Protein AF-A0A9D8TFT0-F1 (afdb_monomer_lite)

Radius of gyration: 33.14 Å; chains: 1; bounding box: 54×46×98 Å

pLDDT: mean 72.51, std 19.88, range [39.28, 96.62]

Foldseek 3Di:
DPVVVVVVVVVVVVVVVVVVVVVVVVVVVVVVVVVVVVVVVVVVVVVVVVVV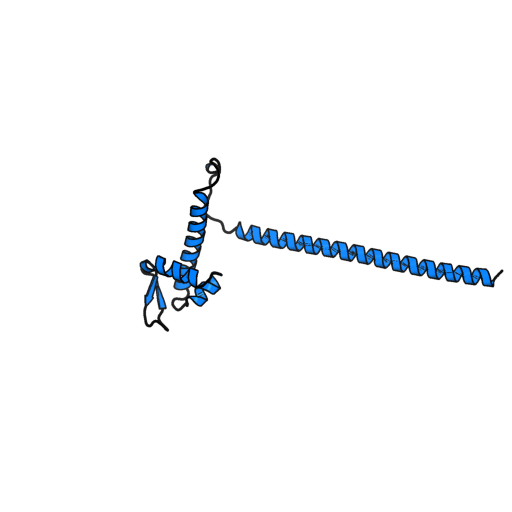VVVPPDDDDDDPVPPDDDDDDCVVVVVVVVVLVVLLVLVVVVCVVPFADDLVNSCVVSVHDSVSSVVSVVVCCVQWDWDDDPPDTTIDGDD

Structure (mmCIF, N/CA/C/O backbone):
data_AF-A0A9D8TFT0-F1
#
_entry.id   AF-A0A9D8TFT0-F1
#
loop_
_atom_site.group_PDB
_atom_site.id
_atom_site.type_symbol
_atom_site.label_atom_id
_atom_site.label_alt_id
_atom_site.label_comp_id
_atom_site.label_asym_id
_atom_site.label_entity_id
_atom_site.label_seq_id
_atom_site.pdbx_PDB_ins_code
_atom_site.Cartn_x
_atom_site.Cartn_y
_atom_site.Cartn_z
_atom_site.occupancy
_atom_site.B_iso_or_equiv
_atom_site.auth_seq_id
_atom_site.auth_comp_id
_atom_site.auth_asym_id
_atom_site.auth_atom_id
_atom_site.pdbx_PDB_model_num
ATOM 1 N N . GLU A 1 1 ? 40.470 -12.685 -85.219 1.00 59.19 1 GLU A N 1
ATOM 2 C CA . GLU A 1 1 ? 40.217 -11.946 -83.956 1.00 59.19 1 GLU A CA 1
ATOM 3 C C . GLU A 1 1 ? 38.874 -12.232 -83.263 1.00 59.19 1 GLU A C 1
ATOM 5 O O . GLU A 1 1 ? 38.776 -11.974 -82.068 1.00 59.19 1 GLU A O 1
ATOM 10 N N . THR A 1 2 ? 37.845 -12.749 -83.944 1.00 58.25 2 THR A N 1
ATOM 11 C CA . THR A 1 2 ? 36.441 -12.717 -83.475 1.00 58.25 2 THR A CA 1
ATOM 12 C C . THR A 1 2 ? 36.163 -13.443 -82.150 1.00 58.25 2 THR A C 1
ATOM 14 O O . THR A 1 2 ? 35.513 -12.871 -81.281 1.00 58.25 2 THR A O 1
ATOM 17 N N . SER A 1 3 ? 36.697 -14.650 -81.928 1.00 57.16 3 SER A N 1
ATOM 18 C CA . SER A 1 3 ? 36.412 -15.425 -80.703 1.00 57.16 3 SER A CA 1
ATOM 19 C C . SER A 1 3 ? 36.971 -14.790 -79.426 1.00 57.16 3 SER A C 1
ATOM 21 O O . SER A 1 3 ? 36.320 -14.844 -78.392 1.00 57.16 3 SER A O 1
ATOM 23 N N . LYS A 1 4 ? 38.133 -14.124 -79.496 1.00 62.25 4 LYS A N 1
ATOM 24 C CA . LYS A 1 4 ? 38.729 -13.431 -78.337 1.00 62.25 4 LYS A CA 1
ATOM 25 C C . LYS A 1 4 ? 37.905 -12.210 -77.917 1.00 62.25 4 LYS A C 1
ATOM 27 O O . LYS A 1 4 ? 37.848 -11.884 -76.738 1.00 62.25 4 LYS A O 1
ATOM 32 N N . ASN A 1 5 ? 37.269 -11.546 -78.884 1.00 63.59 5 ASN A N 1
ATOM 33 C CA . ASN A 1 5 ? 36.414 -10.387 -78.634 1.00 63.59 5 ASN A CA 1
ATOM 34 C C . ASN A 1 5 ? 35.085 -10.817 -77.984 1.00 63.59 5 ASN A C 1
ATOM 36 O O . ASN A 1 5 ? 34.663 -10.220 -77.002 1.00 63.59 5 ASN A O 1
ATOM 40 N N . VAL A 1 6 ? 34.491 -11.927 -78.442 1.00 68.50 6 VAL A N 1
ATOM 41 C CA . VAL A 1 6 ? 33.281 -12.508 -77.829 1.00 68.50 6 VAL A CA 1
ATOM 42 C C . VAL A 1 6 ? 33.527 -12.929 -76.375 1.00 68.50 6 VAL A C 1
ATOM 44 O O . VAL A 1 6 ? 32.724 -12.589 -75.511 1.00 68.50 6 VAL A O 1
ATOM 47 N N . THR A 1 7 ? 34.651 -13.594 -76.079 1.00 67.38 7 THR A N 1
ATOM 48 C CA . THR A 1 7 ? 35.006 -13.980 -74.701 1.00 67.38 7 THR A CA 1
ATOM 49 C C . THR A 1 7 ? 35.210 -12.763 -73.800 1.00 67.38 7 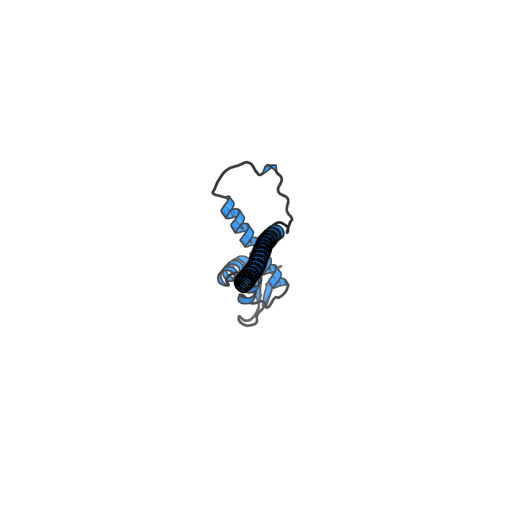THR A C 1
ATOM 51 O O . THR A 1 7 ? 34.651 -12.716 -72.710 1.00 67.38 7 THR A O 1
ATOM 54 N N . LYS A 1 8 ? 35.924 -11.736 -74.280 1.00 66.31 8 LYS A N 1
ATOM 55 C CA . LYS A 1 8 ? 36.155 -10.504 -73.515 1.00 66.31 8 LYS A CA 1
ATOM 56 C C . LYS A 1 8 ? 34.862 -9.725 -73.241 1.00 66.31 8 LYS A C 1
ATOM 58 O O . LYS A 1 8 ? 34.710 -9.158 -72.165 1.00 66.31 8 LYS A O 1
ATOM 63 N N . ASN A 1 9 ? 33.923 -9.715 -74.189 1.00 65.12 9 ASN A N 1
ATOM 64 C CA . ASN A 1 9 ? 32.612 -9.088 -73.997 1.00 65.12 9 ASN A CA 1
ATOM 65 C C . ASN A 1 9 ? 31.750 -9.866 -72.997 1.00 65.12 9 ASN A C 1
ATOM 67 O O . ASN A 1 9 ? 31.046 -9.250 -72.204 1.00 65.12 9 ASN A O 1
ATOM 71 N N . TYR A 1 10 ? 31.830 -11.199 -72.999 1.00 69.31 10 TYR A N 1
ATOM 72 C CA . TYR A 1 10 ? 31.143 -12.025 -72.008 1.00 69.31 10 TYR A CA 1
ATOM 73 C C . TYR A 1 10 ? 31.704 -11.792 -70.599 1.00 69.31 10 TYR A C 1
ATOM 75 O O . TYR A 1 10 ? 30.940 -11.528 -69.682 1.00 69.31 10 TYR A O 1
ATOM 83 N N . GLU A 1 11 ? 33.029 -11.793 -70.431 1.00 70.81 11 GLU A N 1
ATOM 84 C CA . GLU A 1 11 ? 33.682 -11.499 -69.145 1.00 70.81 11 GLU A CA 1
ATOM 85 C C . GLU A 1 11 ? 33.321 -10.103 -68.620 1.00 70.81 11 GLU A C 1
ATOM 87 O O . GLU A 1 11 ? 32.969 -9.960 -67.451 1.00 70.81 11 GLU A O 1
ATOM 92 N N . MET A 1 12 ? 33.314 -9.094 -69.497 1.00 66.31 12 MET A N 1
ATOM 93 C CA . MET A 1 12 ? 32.900 -7.732 -69.148 1.00 66.31 12 MET A CA 1
ATOM 94 C C . MET A 1 12 ? 31.417 -7.663 -68.751 1.00 66.31 12 MET A C 1
ATOM 96 O O . MET A 1 12 ? 31.080 -6.959 -67.805 1.00 66.31 12 MET A O 1
ATOM 100 N N . SER A 1 13 ? 30.540 -8.424 -69.417 1.00 67.19 13 SER A N 1
ATOM 101 C CA . SER A 1 13 ? 29.121 -8.541 -69.046 1.00 67.19 13 SER A CA 1
ATOM 102 C C . SER A 1 13 ? 28.959 -9.147 -67.649 1.00 67.19 13 SER A C 1
ATOM 104 O O . SER A 1 13 ? 28.291 -8.556 -66.800 1.00 67.19 13 SER A O 1
ATOM 106 N N . GLN A 1 14 ? 29.646 -10.259 -67.365 1.00 66.38 14 GLN A N 1
ATOM 107 C CA . GLN A 1 14 ? 29.615 -10.891 -66.042 1.00 66.38 14 GLN A CA 1
ATOM 108 C C . GLN A 1 14 ? 30.145 -9.945 -64.952 1.00 66.38 14 GLN A C 1
ATOM 110 O O . GLN A 1 14 ? 29.563 -9.841 -63.874 1.00 66.38 14 GLN A O 1
ATOM 115 N N . GLU A 1 15 ? 31.219 -9.203 -65.229 1.00 68.38 15 GLU A N 1
ATOM 116 C CA . GLU A 1 15 ? 31.775 -8.229 -64.288 1.00 68.38 15 GLU A CA 1
ATOM 117 C C . GLU A 1 15 ? 30.795 -7.072 -64.023 1.00 68.38 15 GLU A C 1
ATOM 119 O O . GLU A 1 15 ? 30.597 -6.676 -62.874 1.00 68.38 15 GLU A O 1
ATOM 124 N N . THR A 1 16 ? 30.094 -6.580 -65.049 1.00 65.88 16 THR A N 1
ATOM 125 C CA . THR A 1 16 ? 29.056 -5.555 -64.855 1.00 65.88 16 THR A CA 1
ATOM 126 C C . THR A 1 16 ? 27.887 -6.057 -64.008 1.00 65.88 16 THR A C 1
ATOM 128 O O . THR A 1 16 ? 27.457 -5.347 -63.101 1.00 65.88 16 THR A O 1
ATOM 131 N N . GLU A 1 17 ? 27.422 -7.291 -64.218 1.00 69.75 17 GLU A N 1
ATOM 132 C CA . GLU A 1 17 ? 26.341 -7.888 -63.424 1.00 69.75 17 GLU A CA 1
ATOM 133 C C . GLU A 1 17 ? 26.746 -8.078 -61.956 1.00 69.75 17 GLU A C 1
ATOM 135 O O . GLU A 1 17 ? 25.991 -7.719 -61.049 1.00 69.75 17 GLU A O 1
ATOM 140 N N . THR A 1 18 ? 27.967 -8.560 -61.702 1.00 63.31 18 THR A N 1
ATOM 141 C CA . THR A 1 18 ? 28.485 -8.724 -60.330 1.00 63.31 18 THR A CA 1
ATOM 142 C C . THR A 1 18 ? 28.646 -7.392 -59.598 1.00 63.31 18 THR A C 1
ATOM 144 O O . THR A 1 18 ? 28.325 -7.299 -58.412 1.00 63.31 18 THR A O 1
ATOM 147 N N . ASN A 1 19 ? 29.070 -6.337 -60.297 1.00 66.44 19 ASN A N 1
ATOM 148 C CA . ASN A 1 19 ? 29.185 -5.000 -59.720 1.00 66.44 19 ASN A CA 1
ATOM 149 C C . ASN A 1 19 ? 27.810 -4.387 -59.406 1.00 66.44 19 ASN A C 1
ATOM 151 O O . ASN A 1 19 ? 27.646 -3.757 -58.361 1.00 66.44 19 ASN A O 1
ATOM 155 N N . VAL A 1 20 ? 26.801 -4.607 -60.256 1.00 69.62 20 VAL A N 1
ATOM 156 C CA . VAL A 1 20 ? 25.420 -4.158 -60.001 1.00 69.62 20 VAL A CA 1
ATOM 157 C C . VAL A 1 20 ? 24.817 -4.873 -58.787 1.00 69.62 20 VAL A C 1
ATOM 159 O O . VAL A 1 20 ? 24.197 -4.220 -57.947 1.00 69.62 20 VAL A O 1
ATOM 162 N N . LEU A 1 21 ? 25.032 -6.187 -58.653 1.00 65.75 21 LEU A N 1
ATOM 163 C CA . LEU A 1 21 ? 24.573 -6.964 -57.496 1.00 65.75 21 LEU A CA 1
ATOM 164 C C . LEU A 1 21 ? 25.232 -6.494 -56.194 1.00 65.75 21 LEU A C 1
ATOM 166 O O . LEU A 1 21 ? 24.523 -6.208 -55.233 1.00 65.75 21 LEU A O 1
ATOM 170 N N . ARG A 1 22 ? 26.558 -6.305 -56.191 1.00 64.19 22 ARG A N 1
ATOM 171 C CA . ARG A 1 22 ? 27.298 -5.785 -55.029 1.00 64.19 22 ARG A CA 1
ATOM 172 C C . ARG A 1 22 ? 26.815 -4.395 -54.610 1.00 64.19 22 ARG A C 1
ATOM 174 O O . ARG A 1 22 ? 26.677 -4.125 -53.422 1.00 64.19 22 ARG A O 1
ATOM 181 N N . ASN A 1 23 ? 26.537 -3.515 -55.571 1.00 62.41 23 ASN A N 1
ATOM 182 C CA . ASN A 1 23 ? 26.007 -2.181 -55.279 1.00 62.41 23 ASN A CA 1
ATOM 183 C C . ASN A 1 23 ? 24.588 -2.246 -54.691 1.00 62.41 23 ASN A C 1
ATOM 185 O O . ASN A 1 23 ? 24.248 -1.448 -53.819 1.00 62.41 23 ASN A O 1
ATOM 189 N N . LYS A 1 24 ? 23.770 -3.211 -55.127 1.00 67.69 24 LYS A N 1
ATOM 190 C CA . LYS A 1 24 ? 22.436 -3.452 -54.565 1.00 67.69 24 LYS A CA 1
ATOM 191 C C . LYS A 1 24 ? 22.506 -4.004 -53.138 1.00 67.69 24 LYS A C 1
ATOM 193 O O . LYS A 1 24 ? 21.753 -3.538 -52.292 1.00 67.69 24 LYS A O 1
ATOM 198 N N . GLU A 1 25 ? 23.418 -4.933 -52.860 1.00 61.28 25 GLU A N 1
ATOM 199 C CA . GLU A 1 25 ? 23.664 -5.458 -51.507 1.00 61.28 25 GLU A CA 1
ATOM 200 C C . GLU A 1 25 ? 24.166 -4.361 -50.562 1.00 61.28 25 GLU A C 1
ATOM 202 O O . GLU A 1 25 ? 23.624 -4.200 -49.473 1.00 61.28 25 GLU A O 1
ATOM 207 N N . MET A 1 26 ? 25.118 -3.535 -51.011 1.00 55.81 26 MET A N 1
ATOM 208 C CA . MET A 1 26 ? 25.615 -2.396 -50.234 1.00 55.81 26 MET A CA 1
ATOM 209 C C . MET A 1 26 ? 24.499 -1.383 -49.932 1.00 55.81 26 MET A C 1
ATOM 211 O O . MET A 1 26 ? 24.430 -0.866 -48.821 1.00 55.81 26 MET A O 1
ATOM 215 N N . SER A 1 27 ? 23.586 -1.146 -50.884 1.00 60.41 27 SER A N 1
ATOM 216 C CA . SER A 1 27 ? 22.400 -0.301 -50.678 1.00 60.41 27 SER A CA 1
ATOM 217 C C . SER A 1 27 ? 21.428 -0.898 -49.654 1.00 60.41 27 SER A C 1
ATOM 219 O O . SER A 1 27 ? 20.891 -0.169 -48.823 1.00 60.41 27 SER A O 1
ATOM 221 N N . GLN A 1 28 ? 21.210 -2.215 -49.683 1.00 55.31 28 GLN A N 1
ATOM 222 C CA . GLN A 1 28 ? 20.349 -2.899 -48.712 1.00 55.31 28 GLN A CA 1
ATOM 223 C C . GLN A 1 28 ? 20.963 -2.886 -47.308 1.00 55.31 28 GLN A C 1
ATOM 225 O O . GLN A 1 28 ? 20.259 -2.649 -46.331 1.00 55.31 28 GLN A O 1
ATOM 230 N N . GLU A 1 29 ? 22.277 -3.074 -47.195 1.00 58.19 29 GLU A N 1
ATOM 231 C CA . GLU A 1 29 ? 22.991 -3.020 -45.919 1.00 58.19 29 GLU A CA 1
ATOM 232 C C . GLU A 1 29 ? 22.962 -1.610 -45.310 1.00 58.19 29 GLU A C 1
ATOM 234 O O . GLU A 1 29 ? 22.773 -1.461 -44.102 1.00 58.19 29 GLU A O 1
ATOM 239 N N . THR A 1 30 ? 23.051 -0.557 -46.134 1.00 58.88 30 THR A N 1
ATOM 240 C CA . THR A 1 30 ? 22.840 0.818 -45.654 1.00 58.88 30 THR A CA 1
ATOM 241 C C . THR A 1 30 ? 21.418 1.047 -45.148 1.00 58.88 30 THR A C 1
ATOM 243 O O . THR A 1 30 ? 21.247 1.687 -44.116 1.00 58.88 30 THR A O 1
ATOM 246 N N . GLU A 1 31 ? 20.408 0.485 -45.812 1.00 57.53 31 GLU A N 1
ATOM 247 C CA . GLU A 1 31 ? 18.998 0.632 -45.431 1.00 57.53 31 GLU A CA 1
ATOM 248 C C . GLU A 1 31 ? 18.694 -0.106 -44.114 1.00 57.53 31 GLU A C 1
ATOM 250 O O . GLU A 1 31 ? 18.088 0.459 -43.206 1.00 57.53 31 GLU A O 1
ATOM 255 N N . ILE A 1 32 ? 19.221 -1.325 -43.947 1.00 55.28 32 ILE A N 1
ATOM 256 C CA . ILE A 1 32 ? 19.115 -2.111 -42.706 1.00 55.28 32 ILE A CA 1
ATOM 257 C C . ILE A 1 32 ? 19.799 -1.394 -41.532 1.00 55.28 32 ILE A C 1
ATOM 259 O O . ILE A 1 32 ? 19.267 -1.371 -40.421 1.00 55.28 32 ILE A O 1
ATOM 263 N N . ASN A 1 33 ? 20.964 -0.783 -41.763 1.00 54.59 33 ASN A N 1
ATOM 264 C CA . ASN A 1 33 ? 21.682 -0.046 -40.723 1.00 54.59 33 ASN A CA 1
ATOM 265 C C . ASN A 1 33 ? 20.966 1.255 -40.321 1.00 54.59 33 ASN A C 1
ATOM 267 O O . ASN A 1 33 ? 21.003 1.625 -39.148 1.00 54.59 33 ASN A O 1
ATOM 271 N N . VAL A 1 34 ? 20.291 1.929 -41.260 1.00 57.16 34 VAL A N 1
ATOM 272 C CA . VAL A 1 34 ? 19.446 3.102 -40.970 1.00 57.16 34 VAL A CA 1
ATOM 273 C C . VAL A 1 34 ? 18.228 2.695 -40.137 1.00 57.16 34 VAL A C 1
ATOM 275 O O . VAL A 1 34 ? 18.010 3.284 -39.083 1.00 57.16 34 VAL A O 1
ATOM 278 N N . LEU A 1 35 ? 17.515 1.631 -40.522 1.00 53.91 35 LEU A N 1
ATOM 279 C CA . LEU A 1 35 ? 16.350 1.125 -39.781 1.00 53.91 35 LEU A CA 1
ATOM 280 C C . LEU A 1 35 ? 16.706 0.683 -38.353 1.00 53.91 35 LEU A C 1
ATOM 282 O O . LEU A 1 35 ? 16.001 1.013 -37.406 1.00 53.91 35 LEU A O 1
ATOM 286 N N . ARG A 1 36 ? 17.839 -0.008 -38.169 1.00 50.19 36 ARG A N 1
ATOM 287 C CA . ARG A 1 36 ? 18.319 -0.421 -36.839 1.00 50.19 36 ARG A CA 1
ATOM 288 C C . ARG A 1 36 ? 18.674 0.773 -35.945 1.00 50.19 36 ARG A C 1
ATOM 290 O O . ARG A 1 36 ? 18.492 0.710 -34.730 1.00 50.19 36 ARG A O 1
ATOM 297 N N . ASN A 1 37 ? 19.192 1.849 -36.534 1.00 53.72 37 ASN A N 1
ATOM 298 C CA . ASN A 1 37 ? 19.458 3.088 -35.809 1.00 53.72 37 ASN A CA 1
ATOM 299 C C . ASN A 1 37 ? 18.156 3.830 -35.464 1.00 53.72 37 ASN A C 1
ATOM 301 O O . ASN A 1 37 ? 18.062 4.390 -34.376 1.00 53.72 37 ASN A O 1
ATOM 305 N N . GLU A 1 38 ? 17.145 3.784 -36.333 1.00 56.25 38 GLU A N 1
ATOM 306 C CA . GLU A 1 38 ? 15.807 4.318 -36.050 1.00 56.25 38 GLU A CA 1
ATOM 307 C C . GLU A 1 38 ? 15.093 3.534 -34.939 1.00 56.25 38 GLU A C 1
ATOM 309 O O . GLU A 1 38 ? 14.515 4.155 -34.051 1.00 56.25 38 GLU A O 1
ATOM 314 N N . GLU A 1 39 ? 15.184 2.199 -34.909 1.00 54.66 39 GLU A N 1
ATOM 315 C CA . GLU A 1 39 ? 14.646 1.375 -33.812 1.00 54.66 39 GLU A CA 1
ATOM 316 C C . GLU A 1 39 ? 15.320 1.700 -32.469 1.00 54.66 39 GLU A C 1
ATOM 318 O O . GLU A 1 39 ? 14.643 1.843 -31.452 1.00 54.66 39 GLU A O 1
ATOM 323 N N . MET A 1 40 ? 16.643 1.906 -32.464 1.00 51.09 40 MET A N 1
ATOM 324 C CA . MET A 1 40 ? 17.371 2.339 -31.265 1.00 51.09 40 MET A CA 1
ATOM 325 C C . MET A 1 40 ? 16.953 3.750 -30.816 1.00 51.09 40 MET A C 1
ATOM 327 O O . MET A 1 40 ? 16.861 4.012 -29.617 1.00 51.09 40 MET A O 1
ATOM 331 N N . SER A 1 41 ? 16.658 4.655 -31.756 1.00 53.03 41 SER A N 1
ATOM 332 C CA . SER A 1 41 ? 16.094 5.977 -31.455 1.00 53.03 41 SER A CA 1
ATOM 333 C C . SER A 1 41 ? 14.672 5.897 -30.894 1.00 53.03 41 SER A C 1
ATOM 335 O O . SER A 1 41 ? 14.374 6.605 -29.935 1.00 53.03 41 SER A O 1
ATOM 337 N N . GLN A 1 42 ? 13.827 5.005 -31.416 1.00 52.91 42 GLN A N 1
ATOM 338 C CA . GLN A 1 42 ? 12.476 4.772 -30.894 1.00 52.91 42 GLN A CA 1
ATOM 339 C C . GLN A 1 42 ? 12.510 4.173 -29.481 1.00 52.91 42 GLN A C 1
ATOM 341 O O . GLN A 1 42 ? 11.724 4.564 -28.624 1.00 52.91 42 GLN A O 1
ATOM 346 N N . GLU A 1 43 ? 13.447 3.269 -29.191 1.00 52.94 43 GLU A N 1
ATOM 347 C CA . GLU A 1 43 ? 13.603 2.679 -27.856 1.00 52.94 43 GLU A CA 1
ATOM 348 C C . GLU A 1 43 ? 14.111 3.703 -26.823 1.00 52.94 43 GLU A C 1
ATOM 350 O O . GLU A 1 43 ? 13.688 3.692 -25.664 1.00 52.94 43 GLU A O 1
ATOM 355 N N . ILE A 1 44 ? 14.966 4.645 -27.239 1.00 52.88 44 ILE A N 1
ATOM 356 C CA . ILE A 1 44 ? 15.365 5.795 -26.413 1.00 52.88 44 ILE A CA 1
ATOM 357 C C . ILE A 1 44 ? 14.164 6.712 -26.157 1.00 52.88 44 ILE A C 1
ATOM 359 O O . ILE A 1 44 ? 13.954 7.111 -25.016 1.00 52.88 44 ILE A O 1
ATOM 363 N N . GLU A 1 45 ? 13.348 7.001 -27.170 1.00 49.97 45 GLU A N 1
ATOM 364 C CA . GLU A 1 45 ? 12.158 7.851 -27.045 1.00 49.97 45 GLU A CA 1
ATOM 365 C C . GLU A 1 45 ? 11.085 7.218 -26.143 1.00 49.97 45 GLU A C 1
ATOM 367 O O . GLU A 1 45 ? 10.566 7.881 -25.250 1.00 49.97 45 GLU A O 1
ATOM 372 N N . ILE A 1 46 ? 10.837 5.908 -26.260 1.00 51.19 46 ILE A N 1
ATOM 373 C CA . ILE A 1 46 ? 9.942 5.158 -25.362 1.00 51.19 46 ILE A CA 1
ATOM 374 C C . ILE A 1 46 ? 10.457 5.187 -23.914 1.00 51.19 46 ILE A C 1
ATOM 376 O O . ILE A 1 46 ? 9.675 5.358 -22.976 1.00 51.19 46 ILE A O 1
ATOM 380 N N . ASN A 1 47 ? 11.770 5.056 -23.705 1.00 52.25 47 ASN A N 1
ATOM 381 C CA . ASN A 1 47 ? 12.366 5.132 -22.370 1.00 52.25 47 ASN A CA 1
ATOM 382 C C . ASN A 1 47 ? 12.350 6.560 -21.788 1.00 52.25 47 ASN A C 1
ATOM 384 O O . ASN A 1 47 ? 12.213 6.719 -20.573 1.00 52.25 47 ASN A O 1
ATOM 388 N N . VAL A 1 48 ? 12.454 7.594 -22.630 1.00 56.22 48 VAL A N 1
ATOM 389 C CA . VAL A 1 48 ? 12.308 9.008 -22.243 1.00 56.22 48 VAL A CA 1
ATOM 390 C C . VAL A 1 48 ? 10.853 9.322 -21.882 1.00 56.22 48 VAL A C 1
ATOM 392 O O . VAL A 1 48 ? 10.620 9.856 -20.801 1.00 56.22 48 VAL A O 1
ATOM 395 N N . LEU A 1 49 ? 9.876 8.875 -22.678 1.00 48.50 49 LEU A N 1
ATOM 396 C CA . LEU A 1 49 ? 8.441 9.031 -22.397 1.00 48.50 49 LEU A CA 1
ATOM 397 C C . LEU A 1 49 ? 8.018 8.308 -21.108 1.00 48.50 49 LEU A C 1
ATOM 399 O O . LEU A 1 49 ? 7.282 8.864 -20.299 1.00 48.50 49 LEU A O 1
ATOM 403 N N . ARG A 1 50 ? 8.541 7.101 -20.851 1.00 44.47 50 ARG A N 1
ATOM 404 C CA . ARG A 1 50 ? 8.304 6.360 -19.595 1.00 44.47 50 ARG A CA 1
ATOM 405 C C . ARG A 1 50 ? 8.864 7.085 -18.362 1.00 44.47 50 ARG A C 1
ATOM 407 O O . ARG A 1 50 ? 8.312 6.971 -17.267 1.00 44.47 50 ARG A O 1
ATOM 414 N N . ASN A 1 51 ? 9.957 7.827 -18.528 1.00 49.06 51 ASN A N 1
ATOM 415 C CA . ASN A 1 51 ? 10.538 8.658 -17.473 1.00 49.06 51 ASN A CA 1
ATOM 416 C C . ASN A 1 51 ? 9.815 10.012 -17.318 1.00 49.06 51 ASN A C 1
ATOM 418 O O . ASN A 1 51 ? 9.757 10.547 -16.207 1.00 49.06 51 ASN A O 1
ATOM 422 N N . GLU A 1 52 ? 9.226 10.545 -18.390 1.00 49.94 52 GLU A N 1
ATOM 423 C CA . GLU A 1 52 ? 8.350 11.723 -18.363 1.00 49.94 52 GLU A CA 1
ATOM 424 C C . GLU A 1 52 ? 6.983 11.422 -17.734 1.00 49.94 52 GLU A C 1
ATOM 426 O O . GLU A 1 52 ? 6.488 12.241 -16.965 1.00 49.94 52 GLU A O 1
ATOM 431 N N . GLU A 1 53 ? 6.416 10.229 -17.937 1.00 46.62 53 GLU A N 1
ATOM 432 C CA . GLU A 1 53 ? 5.165 9.809 -17.287 1.00 46.62 53 GLU A CA 1
ATOM 433 C C . GLU A 1 53 ? 5.337 9.695 -15.756 1.00 46.62 53 GLU A C 1
ATOM 435 O O . GLU A 1 53 ? 4.471 10.108 -14.990 1.00 46.62 53 GLU A O 1
ATOM 440 N N . MET A 1 54 ? 6.521 9.275 -15.283 1.00 40.56 54 MET A N 1
ATOM 441 C CA . MET A 1 54 ? 6.901 9.364 -13.859 1.00 40.56 54 MET A CA 1
ATOM 442 C C . MET A 1 54 ? 7.093 10.801 -13.350 1.00 40.56 54 MET A C 1
ATOM 444 O O . MET A 1 54 ? 7.111 11.017 -12.136 1.00 40.56 54 MET A O 1
ATOM 448 N N . SER A 1 55 ? 7.262 11.766 -14.253 1.00 50.84 55 SER A N 1
ATOM 449 C CA . SER A 1 55 ? 7.464 13.183 -13.941 1.00 50.84 55 SER A CA 1
ATOM 450 C C . SER A 1 55 ? 6.187 14.020 -14.102 1.00 50.84 55 SER A C 1
ATOM 452 O O . SER A 1 55 ? 6.209 15.207 -13.784 1.00 50.84 55 SER A O 1
ATOM 454 N N . GLN A 1 56 ? 5.074 13.431 -14.559 1.00 44.88 56 GLN A N 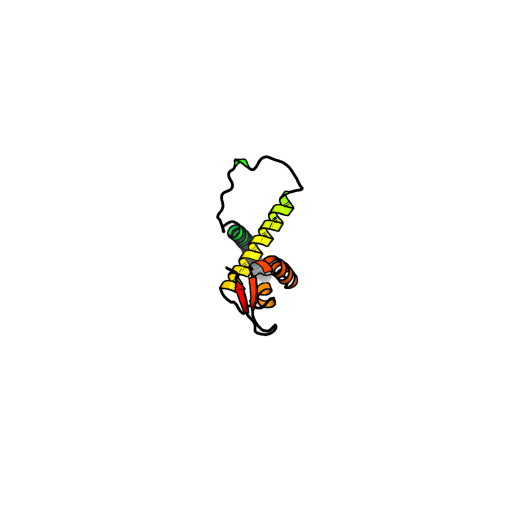1
ATOM 455 C CA . GLN A 1 56 ? 3.816 14.143 -14.831 1.00 44.88 56 GLN A CA 1
ATOM 456 C C . GLN A 1 56 ? 2.587 13.615 -14.066 1.00 44.88 56 GLN A C 1
ATOM 458 O O . GLN A 1 56 ? 1.458 13.927 -14.429 1.00 44.88 56 GLN A O 1
ATOM 463 N N . GLU A 1 57 ? 2.781 12.939 -12.930 1.00 41.47 57 GLU A N 1
ATOM 464 C CA . GLU A 1 57 ? 1.808 12.987 -11.824 1.00 41.47 57 GLU A CA 1
ATOM 465 C C . GLU A 1 57 ? 2.218 14.103 -10.839 1.00 41.47 57 GLU A C 1
ATOM 467 O O . GLU A 1 57 ? 2.756 13.842 -9.761 1.00 41.47 57 GLU A O 1
ATOM 472 N N . ASN A 1 58 ? 2.002 15.366 -11.225 1.00 48.12 58 ASN A N 1
ATOM 473 C CA . ASN A 1 58 ? 1.882 16.473 -10.261 1.00 48.12 58 ASN A CA 1
ATOM 474 C C . ASN A 1 58 ? 0.607 16.224 -9.405 1.00 48.12 58 ASN A C 1
ATOM 476 O O . ASN A 1 58 ? -0.279 15.494 -9.840 1.00 48.12 58 ASN A O 1
ATOM 480 N N . ASP A 1 59 ? 0.463 16.669 -8.147 1.00 42.31 59 ASP A N 1
ATOM 481 C CA . ASP A 1 59 ? 0.724 18.027 -7.658 1.00 42.31 59 ASP A CA 1
ATOM 482 C C . ASP A 1 59 ? 1.140 18.067 -6.167 1.00 42.31 59 ASP A C 1
ATOM 484 O O . ASP A 1 59 ? 0.397 17.613 -5.294 1.00 42.31 59 ASP A O 1
ATOM 488 N N . MET A 1 60 ? 2.285 18.695 -5.857 1.00 43.66 60 MET A N 1
ATOM 489 C CA . MET A 1 60 ? 2.386 19.719 -4.796 1.00 43.66 60 MET A CA 1
ATOM 490 C C . MET A 1 60 ? 3.684 20.537 -4.979 1.00 43.66 60 MET A C 1
ATOM 492 O O . MET A 1 60 ? 4.776 19.973 -4.956 1.00 43.66 60 MET A O 1
ATOM 496 N N . GLU A 1 61 ? 3.532 21.850 -5.200 1.00 48.25 61 GLU A N 1
ATOM 497 C CA . GLU A 1 61 ? 4.554 22.858 -5.550 1.00 48.25 61 GLU A CA 1
ATOM 498 C C . GLU A 1 61 ? 5.826 22.837 -4.686 1.00 48.25 61 GLU A C 1
ATOM 500 O O . GLU A 1 61 ? 5.765 22.836 -3.457 1.00 48.25 61 GLU A O 1
ATOM 505 N N . PHE A 1 62 ? 6.985 22.930 -5.342 1.00 42.34 62 PHE A N 1
ATOM 506 C CA . PHE A 1 62 ? 8.274 23.209 -4.711 1.00 42.34 62 PHE A CA 1
ATOM 507 C C . PHE A 1 62 ? 8.728 24.601 -5.179 1.00 42.34 62 PHE A C 1
ATOM 509 O O . PHE A 1 62 ? 8.983 24.788 -6.367 1.00 42.34 62 PHE A O 1
ATOM 516 N N . SER A 1 63 ? 8.764 25.591 -4.282 1.00 39.28 63 SER A N 1
ATOM 517 C CA . SER A 1 63 ? 9.282 26.934 -4.585 1.00 39.28 63 SER A CA 1
ATOM 518 C C . SER A 1 63 ? 10.798 26.886 -4.786 1.00 39.28 63 SER A C 1
ATOM 520 O O . SER A 1 63 ? 11.499 26.174 -4.064 1.00 39.28 63 SER A O 1
ATOM 522 N N . GLU A 1 64 ? 11.307 27.644 -5.761 1.00 46.62 64 GLU A N 1
ATOM 523 C CA . GLU A 1 64 ? 12.714 27.630 -6.198 1.00 46.62 64 GLU A CA 1
ATOM 524 C C . GLU A 1 64 ? 13.723 27.989 -5.083 1.00 46.62 64 GLU A C 1
ATOM 526 O O . GLU A 1 64 ? 14.912 27.687 -5.201 1.00 46.62 64 GLU A O 1
ATOM 531 N N . GLU A 1 65 ? 13.265 28.551 -3.961 1.00 45.00 65 GLU A N 1
ATOM 532 C CA . GLU A 1 65 ? 14.082 28.894 -2.792 1.00 45.00 65 GLU A CA 1
ATOM 533 C C . GLU A 1 65 ? 14.695 27.700 -2.020 1.00 45.00 65 GLU A C 1
ATOM 535 O O . GLU A 1 65 ? 15.644 27.904 -1.261 1.00 45.00 65 GLU A O 1
ATOM 540 N N . ASP A 1 66 ? 14.234 26.459 -2.214 1.00 49.66 66 ASP A N 1
ATOM 541 C CA . ASP A 1 66 ? 14.695 25.292 -1.430 1.00 49.66 66 ASP A CA 1
ATOM 542 C C . ASP A 1 66 ? 15.978 24.616 -1.976 1.00 49.66 66 ASP A C 1
ATOM 544 O O . ASP A 1 66 ? 16.480 23.645 -1.401 1.00 49.66 66 ASP A O 1
ATOM 548 N N . LEU A 1 67 ? 16.548 25.109 -3.083 1.00 41.84 67 LEU A N 1
ATOM 549 C CA . LEU A 1 67 ? 17.699 24.480 -3.755 1.00 41.84 67 LEU A CA 1
ATOM 550 C C . LEU A 1 67 ? 19.082 24.881 -3.210 1.00 41.84 67 LEU A C 1
ATOM 552 O O . LEU A 1 67 ? 20.109 24.473 -3.760 1.00 41.84 67 LEU A O 1
ATOM 556 N N . GLN A 1 68 ? 19.154 25.610 -2.097 1.00 49.41 68 GLN A N 1
ATOM 557 C CA . GLN A 1 68 ? 20.424 25.917 -1.440 1.00 49.41 68 GLN A CA 1
ATOM 558 C C . GLN A 1 68 ? 20.508 25.213 -0.075 1.00 49.41 68 GLN A C 1
ATOM 560 O O . GLN A 1 68 ? 19.926 25.723 0.872 1.00 49.41 68 GLN A O 1
ATOM 565 N N . VAL A 1 69 ? 21.237 24.076 0.027 1.00 48.50 69 VAL A N 1
ATOM 566 C CA . VAL A 1 69 ? 22.077 23.609 1.181 1.00 48.50 69 VAL A CA 1
ATOM 567 C C . VAL A 1 69 ? 22.452 22.096 1.062 1.00 48.50 69 VAL A C 1
ATOM 569 O O . VAL A 1 69 ? 21.750 21.337 0.399 1.00 48.50 69 VAL A O 1
ATOM 572 N N . PRO A 1 70 ? 23.611 21.650 1.613 1.00 43.59 70 PRO A N 1
ATOM 573 C CA . PRO A 1 70 ? 24.489 20.616 1.041 1.00 43.59 70 PRO A CA 1
ATOM 574 C C . PRO A 1 70 ? 24.261 19.141 1.433 1.00 43.59 70 PRO A C 1
ATOM 576 O O . PRO A 1 70 ? 23.894 18.801 2.552 1.00 43.59 70 PRO A O 1
ATOM 579 N N . LEU A 1 71 ? 24.640 18.282 0.479 1.00 47.62 71 LEU A N 1
ATOM 580 C CA . LEU A 1 71 ? 25.321 16.980 0.570 1.00 47.62 71 LEU A CA 1
ATOM 581 C C . LEU A 1 71 ? 25.088 16.077 1.818 1.00 47.62 71 LEU A C 1
ATOM 583 O O . LEU A 1 71 ? 25.744 16.211 2.844 1.00 47.62 71 LEU A O 1
ATOM 587 N N . LEU A 1 72 ? 24.276 15.028 1.592 1.00 49.34 72 LEU A N 1
ATOM 588 C CA . LEU A 1 72 ? 24.380 13.654 2.134 1.00 49.34 72 LEU A CA 1
ATOM 589 C C . LEU A 1 72 ? 24.187 13.440 3.656 1.00 49.34 72 LEU A C 1
ATOM 591 O O . LEU A 1 72 ? 25.159 13.254 4.376 1.00 49.34 72 LEU A O 1
ATOM 595 N N . ALA A 1 73 ? 22.930 13.322 4.123 1.00 52.59 73 ALA A N 1
ATOM 596 C CA . ALA A 1 73 ? 22.526 12.394 5.211 1.00 52.59 73 ALA A CA 1
ATOM 597 C C . ALA A 1 73 ? 21.001 12.358 5.511 1.00 52.59 73 ALA A C 1
ATOM 599 O O . ALA A 1 73 ? 20.458 11.259 5.619 1.00 52.59 73 ALA A O 1
ATOM 600 N N . PRO A 1 74 ? 20.260 13.482 5.628 1.00 52.19 74 PRO A N 1
ATOM 601 C CA . PRO A 1 74 ? 18.848 13.440 6.052 1.00 52.19 74 PRO A CA 1
ATOM 602 C C . PRO A 1 74 ? 17.840 13.157 4.918 1.00 52.19 74 PRO A C 1
ATOM 604 O O . PRO A 1 74 ? 16.729 12.695 5.176 1.00 52.19 74 PRO A O 1
ATOM 607 N N . GLU A 1 75 ? 18.223 13.382 3.658 1.00 49.69 75 GLU A N 1
ATOM 608 C CA . GLU A 1 75 ? 17.332 13.278 2.488 1.00 49.69 75 GLU A CA 1
ATOM 609 C C . GLU A 1 75 ? 16.916 11.839 2.128 1.00 49.69 75 GLU A C 1
ATOM 611 O O . GLU A 1 75 ? 15.778 11.611 1.711 1.00 49.69 75 GLU A O 1
ATOM 616 N N . LEU A 1 76 ? 17.776 10.833 2.354 1.00 51.28 76 LEU A N 1
ATOM 617 C CA . LEU A 1 76 ? 17.404 9.430 2.096 1.00 51.28 76 LEU A CA 1
ATOM 618 C C . LEU A 1 76 ? 16.211 9.002 2.960 1.00 51.28 76 LEU A C 1
ATOM 620 O O . LEU A 1 76 ? 15.285 8.361 2.467 1.00 51.28 76 LEU A O 1
ATOM 624 N N . ASN A 1 77 ? 16.173 9.456 4.215 1.00 66.00 77 ASN A N 1
ATOM 625 C CA . ASN A 1 77 ? 15.074 9.163 5.132 1.00 66.00 77 ASN A CA 1
ATOM 626 C C . ASN A 1 77 ? 13.756 9.791 4.648 1.00 66.00 77 ASN A C 1
ATOM 628 O O . ASN A 1 77 ? 12.703 9.157 4.706 1.00 66.00 77 ASN A O 1
ATOM 632 N N . LYS A 1 78 ? 13.807 11.016 4.107 1.00 77.44 78 LYS A N 1
ATOM 633 C CA . LYS A 1 78 ? 12.623 11.716 3.588 1.00 77.44 78 LYS A CA 1
ATOM 634 C C . LYS A 1 78 ? 12.038 10.997 2.369 1.00 77.44 78 LYS A C 1
ATOM 636 O O . LYS A 1 78 ? 10.835 10.736 2.337 1.00 77.44 78 LYS A O 1
ATOM 641 N N . ARG A 1 79 ? 12.885 10.599 1.411 1.00 76.19 79 ARG A N 1
ATOM 642 C CA . ARG A 1 79 ? 12.458 9.860 0.207 1.00 76.19 79 ARG A CA 1
ATOM 643 C C . ARG A 1 79 ? 11.901 8.477 0.536 1.00 76.19 79 ARG A C 1
ATOM 645 O O . ARG A 1 79 ? 10.869 8.088 -0.008 1.00 76.19 79 ARG A O 1
ATOM 652 N N . GLU A 1 80 ? 12.543 7.738 1.437 1.00 77.31 80 GLU A N 1
ATOM 653 C CA . GLU A 1 80 ? 12.059 6.420 1.867 1.00 77.31 80 GLU A CA 1
ATOM 654 C C . GLU A 1 80 ? 10.717 6.507 2.599 1.00 77.31 80 GLU A C 1
ATOM 656 O O . GLU A 1 80 ? 9.802 5.730 2.309 1.00 77.31 80 GLU A O 1
ATOM 661 N N . ARG A 1 81 ? 10.561 7.492 3.494 1.00 82.88 81 ARG A N 1
ATOM 662 C CA . ARG A 1 81 ? 9.284 7.781 4.160 1.00 82.88 81 ARG A CA 1
ATOM 663 C C . ARG A 1 81 ? 8.190 8.122 3.160 1.00 82.88 81 ARG A C 1
ATOM 665 O O . ARG A 1 81 ? 7.091 7.592 3.275 1.00 82.88 81 ARG A O 1
ATOM 672 N N . TYR A 1 82 ? 8.488 8.950 2.161 1.00 84.50 82 TYR A N 1
ATOM 673 C CA . TYR A 1 82 ? 7.520 9.302 1.125 1.00 84.50 82 TYR A CA 1
ATOM 674 C C . TYR A 1 82 ? 7.047 8.069 0.342 1.00 84.50 82 TYR A C 1
ATOM 676 O O . TYR A 1 82 ? 5.845 7.817 0.263 1.00 84.50 82 TYR A O 1
ATOM 684 N N . LYS A 1 83 ? 7.979 7.242 -0.159 1.00 86.44 83 LYS A N 1
ATOM 685 C CA . LYS A 1 83 ? 7.645 6.000 -0.882 1.00 86.44 83 LYS A CA 1
ATOM 686 C C . LYS A 1 83 ? 6.783 5.063 -0.037 1.00 86.44 83 LYS A C 1
ATOM 688 O O . LYS A 1 83 ? 5.837 4.456 -0.534 1.00 86.44 83 LYS A O 1
ATOM 693 N N . LYS A 1 84 ? 7.107 4.947 1.250 1.00 87.50 84 LYS A N 1
ATOM 694 C CA . LYS A 1 84 ? 6.336 4.163 2.214 1.00 87.50 84 LYS A CA 1
ATOM 695 C C . LYS A 1 84 ? 4.922 4.714 2.409 1.00 87.50 84 LYS A C 1
ATOM 697 O O . LYS A 1 84 ? 3.974 3.943 2.312 1.00 87.50 84 LYS A O 1
ATOM 702 N N . ASN A 1 85 ? 4.780 6.020 2.617 1.00 88.31 85 ASN A N 1
ATOM 703 C CA . ASN A 1 85 ? 3.481 6.663 2.804 1.00 88.31 85 ASN A CA 1
ATOM 704 C C . ASN A 1 85 ? 2.596 6.513 1.556 1.00 88.31 85 ASN A C 1
ATOM 706 O O . ASN A 1 85 ? 1.433 6.141 1.690 1.00 88.31 85 ASN A O 1
ATOM 710 N N . LYS A 1 86 ? 3.150 6.716 0.347 1.00 90.62 86 LYS A N 1
ATOM 711 C CA . LYS A 1 86 ? 2.421 6.519 -0.923 1.00 90.62 86 LYS A CA 1
ATOM 712 C C . LYS A 1 86 ? 1.912 5.078 -1.045 1.00 90.62 86 LYS A C 1
ATOM 714 O O . LYS A 1 86 ? 0.750 4.855 -1.370 1.00 90.62 86 LYS A O 1
ATOM 719 N N . ARG A 1 87 ? 2.741 4.090 -0.691 1.00 93.75 87 ARG A N 1
ATOM 720 C CA . ARG A 1 87 ? 2.338 2.675 -0.693 1.00 93.75 87 ARG A CA 1
ATOM 721 C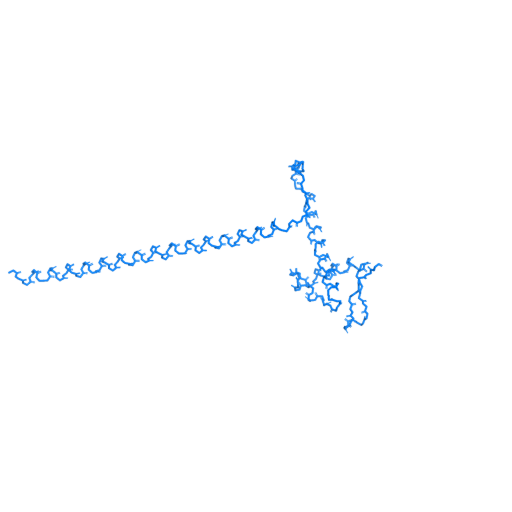 C . ARG A 1 87 ? 1.243 2.371 0.332 1.00 93.75 87 ARG A C 1
ATOM 723 O O . ARG A 1 87 ? 0.268 1.715 -0.011 1.00 93.75 87 ARG A O 1
ATOM 730 N N . GLN A 1 88 ? 1.363 2.880 1.559 1.00 94.44 88 GLN A N 1
ATOM 731 C CA . GLN A 1 88 ? 0.340 2.726 2.602 1.00 94.44 88 GLN A CA 1
ATOM 732 C C . GLN A 1 88 ? -1.003 3.352 2.194 1.00 94.44 88 GLN A C 1
ATOM 734 O O . GLN A 1 88 ? -2.053 2.752 2.416 1.00 94.44 88 GLN A O 1
ATOM 739 N N . GLN A 1 89 ? -0.980 4.516 1.541 1.00 94.44 89 GLN A N 1
ATOM 740 C CA . GLN A 1 89 ? -2.176 5.124 0.951 1.00 94.44 89 GLN A CA 1
ATOM 741 C C . GLN A 1 89 ? -2.777 4.237 -0.148 1.00 94.44 89 GLN A C 1
ATOM 743 O O . GLN A 1 89 ? -3.992 4.051 -0.174 1.00 94.44 89 GLN A O 1
ATOM 748 N N . GLY A 1 90 ? -1.934 3.637 -0.996 1.00 95.06 90 GLY A N 1
ATOM 749 C CA . GLY A 1 90 ? -2.347 2.647 -1.993 1.00 95.06 90 GLY A CA 1
ATOM 750 C C . GLY A 1 90 ? -3.057 1.441 -1.373 1.00 95.06 90 GLY A C 1
ATOM 751 O O . GLY A 1 90 ? -4.150 1.092 -1.809 1.00 95.06 90 GLY A O 1
ATOM 752 N N . ILE A 1 91 ? -2.501 0.864 -0.300 1.00 95.12 91 ILE A N 1
ATOM 753 C CA . ILE A 1 91 ? -3.127 -0.239 0.454 1.00 95.12 91 ILE A CA 1
ATOM 754 C C . ILE A 1 91 ? -4.521 0.166 0.949 1.00 95.12 91 ILE A C 1
ATOM 756 O O . ILE A 1 91 ? -5.498 -0.541 0.706 1.00 95.12 91 ILE A O 1
ATOM 760 N N . VAL A 1 92 ? -4.637 1.323 1.607 1.00 95.50 92 VAL A N 1
ATOM 761 C CA . VAL A 1 92 ? -5.926 1.819 2.120 1.00 95.50 92 VAL A CA 1
ATOM 762 C C . VAL A 1 92 ? -6.925 2.048 0.982 1.00 95.50 92 VAL A C 1
ATOM 764 O O . VAL A 1 92 ? -8.099 1.708 1.123 1.00 95.50 92 VAL A O 1
ATOM 767 N N . GLY A 1 93 ? -6.475 2.594 -0.150 1.00 95.50 93 GLY A N 1
ATOM 768 C CA . GLY A 1 93 ? -7.302 2.777 -1.344 1.00 95.50 93 GLY A CA 1
ATOM 769 C C . GLY A 1 93 ? -7.826 1.452 -1.902 1.00 95.50 93 GLY A C 1
ATOM 770 O O . GLY A 1 93 ? -9.019 1.325 -2.172 1.00 95.50 93 GLY A O 1
ATOM 771 N N . LEU A 1 94 ? -6.963 0.439 -2.003 1.00 96.62 94 LEU A N 1
ATOM 772 C CA . LEU A 1 94 ? -7.343 -0.896 -2.465 1.00 96.62 94 LEU A CA 1
ATOM 773 C C . LEU A 1 94 ? -8.341 -1.572 -1.522 1.00 96.62 94 LEU A C 1
ATOM 775 O O . LEU A 1 94 ? -9.325 -2.128 -1.998 1.00 96.62 94 LEU A O 1
ATOM 779 N N . ILE A 1 95 ? -8.151 -1.455 -0.206 1.00 96.00 95 ILE A N 1
ATOM 780 C CA . ILE A 1 95 ? -9.081 -1.994 0.799 1.00 96.00 95 ILE A CA 1
ATOM 781 C C . ILE A 1 95 ? -10.451 -1.311 0.729 1.00 96.00 95 ILE A C 1
ATOM 783 O O . ILE A 1 95 ? -11.477 -1.976 0.857 1.00 96.00 95 ILE A O 1
ATOM 787 N N . ARG A 1 96 ? -10.496 0.008 0.498 1.00 94.62 96 ARG A N 1
ATOM 788 C CA . ARG A 1 96 ? -11.766 0.731 0.310 1.00 94.62 96 ARG A CA 1
ATOM 789 C C . ARG A 1 96 ? -12.544 0.223 -0.903 1.00 94.62 96 ARG A C 1
ATOM 791 O O . ARG A 1 96 ? -13.767 0.150 -0.838 1.00 94.62 96 ARG A O 1
ATOM 798 N N . ASN A 1 97 ? -11.841 -0.125 -1.979 1.00 96.56 97 ASN A N 1
ATOM 799 C CA . ASN A 1 97 ? -12.452 -0.616 -3.214 1.00 96.56 97 ASN A CA 1
ATOM 800 C C . ASN A 1 97 ? -12.810 -2.108 -3.140 1.00 96.56 97 ASN A C 1
ATOM 802 O O . ASN A 1 97 ? -13.826 -2.524 -3.690 1.00 96.56 97 ASN A O 1
ATOM 806 N N . ASN A 1 98 ? -11.983 -2.909 -2.466 1.00 96.19 98 ASN A N 1
ATOM 807 C CA . ASN A 1 98 ? -12.172 -4.342 -2.288 1.00 96.19 98 ASN A CA 1
ATOM 808 C C . ASN A 1 98 ? -11.857 -4.758 -0.836 1.00 96.19 98 ASN A C 1
ATOM 810 O O . ASN A 1 98 ? -10.713 -5.093 -0.526 1.00 96.19 98 ASN A O 1
ATOM 814 N N . PRO A 1 99 ? -12.860 -4.790 0.058 1.00 95.88 99 PRO A N 1
ATOM 815 C CA . PRO A 1 99 ? -12.653 -5.152 1.460 1.00 95.88 99 PRO A CA 1
ATOM 816 C C . PRO A 1 99 ? -12.158 -6.585 1.677 1.00 95.88 99 PRO A C 1
ATOM 818 O O . PRO A 1 99 ? -11.531 -6.857 2.691 1.00 95.88 99 PRO A O 1
ATOM 821 N N . ILE A 1 100 ? -12.419 -7.518 0.759 1.00 96.25 100 ILE A N 1
ATOM 822 C CA . ILE A 1 100 ? -11.993 -8.925 0.893 1.00 96.25 100 ILE A CA 1
ATOM 823 C C . ILE A 1 100 ? -10.610 -9.196 0.281 1.00 96.25 100 ILE A C 1
ATOM 825 O O . ILE A 1 100 ? -10.213 -10.355 0.191 1.00 96.25 100 ILE A O 1
ATOM 829 N N . ILE A 1 101 ? -9.892 -8.148 -0.146 1.00 95.81 101 ILE A N 1
ATOM 830 C CA . ILE A 1 101 ? -8.578 -8.271 -0.787 1.00 95.81 101 ILE A CA 1
ATOM 831 C C . ILE A 1 101 ? -7.577 -9.015 0.106 1.00 95.81 101 ILE A C 1
ATOM 833 O O . ILE A 1 101 ? -7.483 -8.756 1.313 1.00 95.81 101 ILE A O 1
ATOM 837 N N . THR A 1 102 ? -6.817 -9.936 -0.483 1.00 95.06 102 THR A N 1
ATOM 838 C CA . THR A 1 102 ? -5.803 -10.701 0.254 1.00 95.06 102 THR A CA 1
ATOM 839 C C . THR A 1 102 ? -4.458 -9.969 0.310 1.00 95.06 102 THR A C 1
ATOM 841 O O . THR A 1 102 ? -4.234 -8.971 -0.380 1.00 95.06 102 THR A O 1
ATOM 844 N N . MET A 1 103 ? -3.541 -10.443 1.161 1.00 94.25 103 MET A N 1
ATOM 845 C CA . MET A 1 103 ? -2.193 -9.863 1.250 1.00 94.25 103 MET A CA 1
ATOM 846 C C . MET A 1 103 ? -1.405 -10.079 -0.045 1.00 94.25 103 MET A C 1
ATOM 848 O O . MET A 1 103 ? -0.665 -9.192 -0.469 1.00 94.25 103 MET A O 1
ATOM 852 N N . GLU A 1 104 ? -1.597 -11.232 -0.681 1.00 95.69 104 GLU A N 1
ATOM 853 C CA . GLU A 1 104 ? -0.995 -11.599 -1.959 1.00 95.69 104 GLU A CA 1
ATOM 854 C C . GLU A 1 104 ? -1.498 -10.678 -3.078 1.00 95.69 104 GLU A C 1
ATOM 856 O O . GLU A 1 104 ? -0.695 -10.092 -3.800 1.00 95.69 104 GLU A O 1
ATOM 861 N N . GLU A 1 105 ? -2.809 -10.435 -3.156 1.00 96.31 105 GLU A N 1
ATOM 862 C CA . GLU A 1 105 ? -3.390 -9.517 -4.146 1.00 96.31 105 GLU A CA 1
ATOM 863 C C . GLU A 1 105 ? -2.932 -8.063 -3.943 1.00 96.31 105 GLU A C 1
ATOM 865 O O . GLU A 1 105 ? -2.713 -7.333 -4.913 1.00 96.31 105 GLU A O 1
ATOM 870 N N . LEU A 1 106 ? -2.776 -7.617 -2.690 1.00 96.19 106 LEU A N 1
ATOM 871 C CA . LEU A 1 106 ? -2.192 -6.306 -2.379 1.00 96.19 106 LEU A CA 1
ATOM 872 C C . LEU A 1 106 ? -0.743 -6.211 -2.868 1.00 96.19 106 LEU A C 1
ATOM 874 O O . LEU A 1 106 ? -0.342 -5.172 -3.392 1.00 96.19 106 LEU A O 1
ATOM 878 N N . ALA A 1 107 ? 0.031 -7.281 -2.687 1.00 96.00 107 ALA A N 1
ATOM 879 C CA . ALA A 1 107 ? 1.426 -7.359 -3.094 1.00 96.00 107 ALA A CA 1
ATOM 880 C C . ALA A 1 107 ? 1.556 -7.294 -4.624 1.00 96.00 107 ALA A C 1
ATOM 882 O O . ALA A 1 107 ? 2.317 -6.475 -5.136 1.00 96.00 107 ALA A O 1
ATOM 883 N N . GLU A 1 108 ? 0.740 -8.072 -5.339 1.00 95.62 108 GLU A N 1
ATOM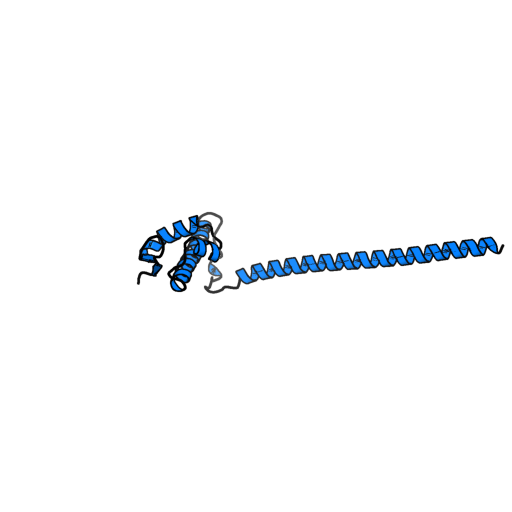 884 C CA . GLU A 1 108 ? 0.675 -8.077 -6.803 1.00 95.62 108 GLU A CA 1
ATOM 885 C C . GLU A 1 108 ? 0.250 -6.715 -7.367 1.00 95.62 108 GLU A C 1
ATOM 887 O O . GLU A 1 108 ? 0.905 -6.181 -8.259 1.00 95.62 108 GLU A O 1
ATOM 892 N N . LYS A 1 109 ? -0.815 -6.104 -6.830 1.00 93.69 109 LYS A N 1
ATOM 893 C CA . LYS A 1 109 ? -1.328 -4.816 -7.332 1.00 93.69 109 LYS A CA 1
ATOM 894 C C . LYS A 1 109 ? -0.391 -3.638 -7.084 1.00 93.69 109 LYS A C 1
ATOM 896 O O . LYS A 1 109 ? -0.467 -2.652 -7.811 1.00 93.69 109 LYS A O 1
ATOM 901 N N . LEU A 1 110 ? 0.428 -3.704 -6.037 1.00 91.69 110 LEU A N 1
ATOM 902 C CA . LEU A 1 110 ? 1.375 -2.647 -5.678 1.00 91.69 110 LEU A CA 1
ATOM 903 C C . LEU A 1 110 ? 2.808 -2.952 -6.133 1.00 91.69 110 LEU A C 1
ATOM 905 O O . LEU A 1 110 ? 3.697 -2.163 -5.818 1.00 91.69 110 LEU A O 1
ATOM 909 N N . ASP A 1 111 ? 3.021 -4.067 -6.840 1.00 95.19 111 ASP A N 1
ATOM 910 C CA . ASP A 1 111 ? 4.326 -4.557 -7.299 1.00 95.19 111 ASP A CA 1
ATOM 911 C C . ASP A 1 111 ? 5.382 -4.582 -6.178 1.00 95.19 111 ASP A C 1
ATOM 913 O O . ASP A 1 111 ? 6.486 -4.040 -6.267 1.00 95.19 111 ASP A O 1
ATOM 917 N N . VAL A 1 112 ? 5.013 -5.179 -5.042 1.00 92.88 112 VAL A N 1
ATOM 918 C CA . VAL A 1 112 ? 5.907 -5.344 -3.893 1.00 92.88 112 VAL A CA 1
ATOM 919 C C . VAL A 1 112 ? 5.861 -6.762 -3.356 1.00 92.88 112 VAL A C 1
ATOM 921 O O . VAL A 1 112 ? 4.941 -7.527 -3.600 1.00 92.88 112 VAL A O 1
ATOM 924 N N . ASN A 1 113 ? 6.859 -7.115 -2.552 1.00 93.62 113 ASN A N 1
ATOM 925 C CA . ASN A 1 113 ? 6.866 -8.392 -1.853 1.00 93.62 113 ASN A CA 1
ATOM 926 C C . ASN A 1 113 ? 5.796 -8.416 -0.741 1.00 93.62 113 ASN A C 1
ATOM 928 O O . ASN A 1 113 ? 5.644 -7.441 -0.000 1.00 93.62 113 ASN A O 1
ATOM 932 N N . GLU A 1 114 ? 5.139 -9.557 -0.551 1.00 93.69 114 GLU A N 1
ATOM 933 C CA . GLU A 1 114 ? 4.167 -9.814 0.518 1.00 93.69 114 GLU A CA 1
ATOM 934 C C . GLU A 1 114 ? 4.702 -9.436 1.913 1.00 93.69 114 GLU A C 1
ATOM 936 O O . GLU A 1 114 ? 3.998 -8.834 2.726 1.00 93.69 114 GLU A O 1
ATOM 941 N N . ARG A 1 115 ? 6.000 -9.660 2.181 1.00 94.62 115 ARG A N 1
ATOM 942 C CA . ARG A 1 115 ? 6.641 -9.236 3.444 1.00 94.62 115 ARG A CA 1
ATOM 943 C C . ARG A 1 115 ? 6.538 -7.723 3.685 1.00 94.62 115 ARG A C 1
ATOM 945 O O . ARG A 1 115 ? 6.438 -7.286 4.833 1.00 94.62 115 ARG A O 1
ATOM 952 N N . THR A 1 116 ? 6.599 -6.921 2.623 1.00 93.75 116 THR A N 1
ATOM 953 C CA . THR A 1 116 ? 6.445 -5.462 2.701 1.00 93.75 116 THR A CA 1
ATOM 954 C C . THR A 1 116 ? 5.010 -5.092 3.053 1.00 93.75 116 THR A C 1
ATOM 956 O O . THR A 1 116 ? 4.823 -4.264 3.943 1.00 93.75 116 THR A O 1
ATOM 959 N N . ILE A 1 117 ? 4.025 -5.754 2.438 1.00 95.88 117 ILE A N 1
ATOM 960 C CA . ILE A 1 117 ? 2.605 -5.568 2.761 1.00 95.88 117 ILE A CA 1
ATOM 961 C C . ILE A 1 117 ? 2.332 -5.925 4.221 1.00 95.88 117 ILE A C 1
ATOM 963 O O . ILE A 1 117 ? 1.751 -5.116 4.936 1.00 95.88 117 ILE A O 1
ATOM 967 N N . HIS A 1 118 ? 2.831 -7.063 4.712 1.00 95.81 118 HIS A N 1
ATOM 968 C CA . HIS A 1 118 ? 2.684 -7.441 6.121 1.00 95.81 118 HIS A CA 1
ATOM 969 C C . HIS A 1 118 ? 3.201 -6.369 7.084 1.00 95.81 118 HIS A C 1
ATOM 971 O O . HIS A 1 118 ? 2.520 -6.025 8.050 1.00 95.81 118 HIS A O 1
ATOM 977 N N . ARG A 1 119 ? 4.393 -5.822 6.818 1.00 94.38 119 ARG A N 1
ATOM 978 C CA . ARG A 1 119 ? 4.961 -4.747 7.640 1.00 94.38 119 ARG A CA 1
ATOM 979 C C . ARG A 1 119 ? 4.082 -3.500 7.608 1.00 94.38 119 ARG A C 1
ATOM 981 O O . ARG A 1 119 ? 3.822 -2.921 8.655 1.00 94.38 119 ARG A O 1
ATOM 988 N N . ASP A 1 120 ? 3.635 -3.085 6.429 1.00 95.00 120 ASP A N 1
ATOM 989 C CA . ASP A 1 120 ? 2.812 -1.886 6.302 1.00 95.00 120 ASP A CA 1
ATOM 990 C C . ASP A 1 120 ? 1.434 -2.067 6.954 1.00 95.00 120 ASP A C 1
ATOM 992 O O . ASP A 1 120 ? 0.941 -1.142 7.592 1.00 95.00 120 ASP A O 1
ATOM 996 N N . MET A 1 121 ? 0.842 -3.259 6.867 1.00 94.56 121 MET A N 1
ATOM 997 C CA . MET A 1 121 ? -0.429 -3.597 7.515 1.00 94.56 121 MET A CA 1
ATOM 998 C C . MET A 1 121 ? -0.331 -3.578 9.044 1.00 94.56 121 MET A C 1
ATOM 1000 O O . MET A 1 121 ? -1.243 -3.090 9.709 1.00 94.56 121 MET A O 1
ATOM 1004 N N . GLU A 1 122 ? 0.790 -4.035 9.610 1.00 94.81 122 GLU A N 1
ATOM 1005 C CA . GLU A 1 122 ? 1.050 -3.943 11.054 1.00 94.81 122 GLU A CA 1
ATOM 1006 C C . GLU A 1 122 ? 1.122 -2.483 11.529 1.00 94.81 122 GLU A C 1
ATOM 1008 O O . GLU A 1 122 ? 0.657 -2.144 12.619 1.00 94.81 122 GLU A O 1
ATOM 1013 N N . GLU A 1 123 ? 1.664 -1.591 10.703 1.00 94.25 123 GLU A N 1
ATOM 1014 C CA . GLU A 1 123 ? 1.697 -0.158 10.997 1.00 94.25 123 GLU A CA 1
ATOM 1015 C C . GLU A 1 123 ? 0.332 0.516 10.809 1.00 94.25 123 GLU A C 1
ATOM 1017 O O . GLU A 1 123 ? -0.025 1.427 11.557 1.00 94.25 123 GLU A O 1
ATOM 1022 N N . LEU A 1 124 ? -0.463 0.032 9.853 1.00 94.25 124 LEU A N 1
ATOM 1023 C CA . LEU A 1 124 ? -1.808 0.522 9.569 1.00 94.25 124 LEU A CA 1
ATOM 1024 C C . LEU A 1 124 ? -2.880 -0.024 10.521 1.00 94.25 124 LEU A C 1
ATOM 1026 O O . LEU A 1 124 ? -4.025 0.397 10.410 1.00 94.25 124 LEU A O 1
ATOM 1030 N N . LYS A 1 125 ? -2.557 -0.880 11.500 1.00 93.31 125 LYS A N 1
ATOM 1031 C CA . LYS A 1 125 ? -3.533 -1.512 12.422 1.00 93.31 125 LYS A CA 1
ATOM 1032 C C . LYS A 1 125 ? -4.454 -0.556 13.199 1.00 93.31 125 LYS A C 1
ATOM 1034 O O . LYS A 1 125 ? -5.508 -0.951 13.714 1.00 93.31 125 LYS A O 1
ATOM 1039 N N . GLN A 1 126 ? -4.040 0.704 13.342 1.00 92.62 126 GLN A N 1
ATOM 1040 C CA . GLN A 1 126 ? -4.847 1.752 13.980 1.00 92.62 126 GLN A CA 1
ATOM 1041 C C . GLN A 1 126 ? -5.928 2.310 13.049 1.00 92.62 126 GLN A C 1
ATOM 1043 O O . GLN A 1 126 ? -6.917 2.853 13.524 1.00 92.62 126 GLN A O 1
ATOM 1048 N N . ILE A 1 127 ? -5.757 2.139 11.739 1.00 94.06 127 ILE A N 1
ATOM 1049 C CA . ILE A 1 127 ? -6.623 2.659 10.676 1.00 94.06 127 ILE A CA 1
ATOM 1050 C C . ILE A 1 127 ? -7.366 1.516 9.978 1.00 94.06 127 ILE A C 1
ATOM 1052 O O . ILE A 1 127 ? -8.491 1.692 9.531 1.00 94.06 127 ILE A O 1
ATOM 1056 N N . VAL A 1 128 ? -6.758 0.337 9.888 1.00 94.50 128 VAL A N 1
ATOM 1057 C CA . VAL A 1 128 ? -7.281 -0.836 9.190 1.00 94.50 128 VAL A CA 1
ATOM 1058 C C . VAL A 1 128 ? -7.393 -1.991 10.175 1.00 94.50 128 VAL A C 1
ATOM 1060 O O . VAL A 1 128 ? -6.490 -2.229 10.974 1.00 94.50 128 VAL A O 1
ATOM 1063 N N . GLU A 1 129 ? -8.491 -2.733 10.117 1.00 95.69 129 GLU A N 1
ATOM 1064 C CA . GLU A 1 129 ? -8.677 -3.949 10.905 1.00 95.69 129 GLU A CA 1
ATOM 1065 C C . GLU A 1 129 ? -9.299 -5.072 10.087 1.00 95.69 129 GLU A C 1
ATOM 1067 O O . GLU A 1 129 ? -10.123 -4.835 9.207 1.00 95.69 129 GLU A O 1
ATOM 1072 N N . HIS A 1 130 ? -8.914 -6.303 10.406 1.00 95.38 130 HIS A N 1
ATOM 1073 C CA . HIS A 1 130 ? -9.530 -7.491 9.838 1.00 95.38 130 HIS A CA 1
ATOM 1074 C C . HIS A 1 130 ? -10.726 -7.915 10.695 1.00 95.38 130 HIS A C 1
ATOM 1076 O O . HIS A 1 130 ? -10.584 -8.162 11.895 1.00 95.38 130 HIS A O 1
ATOM 1082 N N . VAL A 1 131 ? -11.899 -8.021 10.078 1.00 95.31 131 VAL A N 1
ATOM 1083 C CA . VAL A 1 131 ? -13.149 -8.431 10.717 1.00 95.31 131 VAL A CA 1
ATOM 1084 C C . VAL A 1 131 ? -13.564 -9.793 10.171 1.00 95.31 131 VAL A C 1
ATOM 1086 O O . VAL A 1 131 ? -13.746 -9.965 8.969 1.00 95.31 131 VAL A O 1
ATOM 1089 N N . GLY A 1 132 ? -13.761 -10.759 11.068 1.00 94.00 132 GLY A N 1
ATOM 1090 C CA . GLY A 1 132 ? -14.215 -12.106 10.719 1.00 94.00 132 GLY A CA 1
ATOM 1091 C C . GLY A 1 132 ? -13.116 -13.177 10.785 1.00 94.00 132 GLY A C 1
ATOM 1092 O O . GLY A 1 132 ? -12.042 -12.939 11.345 1.00 94.00 132 GLY A O 1
ATOM 1093 N N . PRO A 1 133 ? -13.397 -14.391 10.276 1.00 92.25 133 PRO A N 1
ATOM 1094 C CA . PRO A 1 133 ? -12.493 -15.535 10.370 1.00 92.25 133 PRO A CA 1
ATOM 1095 C C . PRO A 1 133 ? -11.232 -15.332 9.528 1.00 92.25 133 PRO A C 1
ATOM 1097 O O . PRO A 1 133 ? -11.294 -14.754 8.452 1.00 92.25 133 PRO A O 1
AT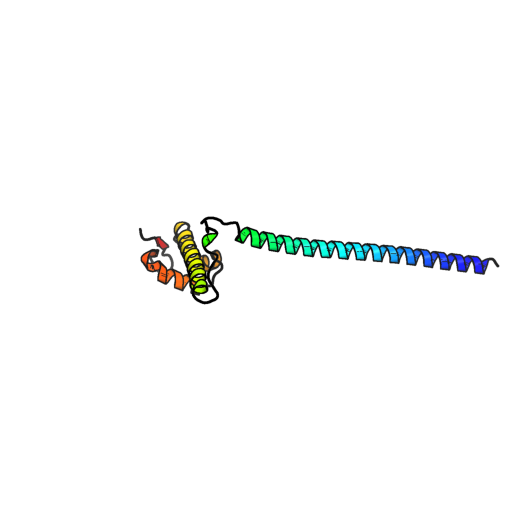OM 1100 N N . THR A 1 134 ? -10.092 -15.878 9.962 1.00 83.56 134 THR A N 1
ATOM 1101 C CA . THR A 1 134 ? -8.791 -15.732 9.271 1.00 83.56 134 THR A CA 1
ATOM 1102 C C . THR A 1 134 ? -8.839 -16.105 7.786 1.00 83.56 134 THR A C 1
ATOM 1104 O O . THR A 1 134 ? -8.109 -15.535 6.986 1.00 83.56 134 THR A O 1
ATOM 1107 N N . LYS A 1 135 ? -9.706 -17.051 7.411 1.00 84.56 135 LYS A N 1
ATOM 1108 C CA . LYS A 1 135 ? -9.990 -17.410 6.020 1.00 84.56 135 LYS A CA 1
ATOM 1109 C C . LYS A 1 135 ? -11.427 -17.003 5.697 1.00 84.56 135 LYS A C 1
ATOM 1111 O O . LYS A 1 135 ? -12.346 -17.759 6.002 1.00 84.56 135 LYS A O 1
ATOM 1116 N N . GLY A 1 136 ? -11.614 -15.814 5.126 1.00 84.94 136 GLY A N 1
ATOM 1117 C CA . GLY A 1 136 ? -12.928 -15.318 4.688 1.00 84.94 136 GLY A CA 1
ATOM 1118 C C . GLY A 1 136 ? -13.496 -14.136 5.477 1.00 84.94 136 GLY A C 1
ATOM 1119 O O . GLY A 1 136 ? -14.678 -13.831 5.339 1.00 84.94 136 GLY A O 1
ATOM 1120 N N . GLY A 1 137 ? -12.693 -13.486 6.318 1.00 94.31 137 GLY A N 1
ATOM 1121 C CA . GLY A 1 137 ? -13.000 -12.153 6.822 1.00 94.31 137 GLY A CA 1
ATOM 1122 C C . GLY A 1 137 ? -12.780 -11.071 5.762 1.00 94.31 137 GLY A C 1
ATOM 1123 O O . GLY A 1 137 ? -12.454 -11.353 4.610 1.00 94.31 137 GLY A O 1
ATOM 1124 N N . TYR A 1 138 ? -12.984 -9.824 6.165 1.00 96.19 138 TYR A N 1
ATOM 1125 C CA . TYR A 1 138 ? -12.771 -8.649 5.329 1.00 96.19 138 TYR A CA 1
ATOM 1126 C C . TYR A 1 138 ? -12.057 -7.554 6.119 1.00 96.19 138 TYR A C 1
ATOM 1128 O O . TYR A 1 138 ? -12.133 -7.475 7.346 1.00 96.19 138 TYR A O 1
ATOM 1136 N N . TRP A 1 139 ? -11.373 -6.678 5.404 1.00 96.31 139 TRP A N 1
ATOM 1137 C CA . TRP A 1 139 ? -10.723 -5.495 5.930 1.00 96.31 139 TRP A CA 1
ATOM 1138 C C . TRP A 1 139 ? -11.713 -4.340 6.053 1.00 96.31 139 TRP A C 1
ATOM 1140 O O . TRP A 1 139 ? -12.471 -4.031 5.134 1.00 96.31 139 TRP A O 1
ATOM 1150 N N . ARG A 1 140 ? -11.685 -3.666 7.198 1.00 95.88 140 ARG A N 1
ATOM 1151 C CA . ARG A 1 140 ? -12.474 -2.470 7.488 1.00 95.88 140 ARG A CA 1
ATOM 1152 C C . ARG A 1 140 ? -11.546 -1.308 7.807 1.00 95.88 140 ARG A C 1
ATOM 1154 O O . ARG A 1 140 ? -10.574 -1.469 8.542 1.00 95.88 140 ARG A O 1
ATOM 1161 N N . ILE A 1 141 ? -11.887 -0.127 7.297 1.00 94.94 141 ILE A N 1
ATOM 1162 C CA . ILE A 1 141 ? -11.248 1.126 7.698 1.00 94.94 141 ILE A CA 1
ATOM 1163 C C . ILE A 1 141 ? -11.959 1.659 8.945 1.00 94.94 141 ILE A C 1
ATOM 1165 O O . ILE A 1 141 ? -13.170 1.884 8.925 1.00 94.94 141 ILE A O 1
ATOM 1169 N N . LYS A 1 142 ? -11.207 1.848 10.028 1.00 92.25 142 LYS A N 1
ATOM 1170 C CA . LYS A 1 142 ? -11.660 2.526 11.242 1.00 92.25 142 LYS A CA 1
ATOM 1171 C C . LYS A 1 142 ? -11.913 3.993 10.908 1.00 92.25 142 LYS A C 1
ATOM 1173 O O . LYS A 1 142 ? -11.063 4.647 10.305 1.00 92.25 142 LYS A O 1
ATOM 1178 N N . THR A 1 143 ? -13.109 4.462 11.243 1.00 78.69 143 THR A N 1
ATOM 1179 C CA . THR A 1 143 ? -13.519 5.868 11.114 1.00 78.69 143 THR A CA 1
ATOM 1180 C C . THR A 1 143 ? -13.343 6.567 12.450 1.00 78.69 143 THR A C 1
ATOM 1182 O O . THR A 1 143 ? -13.561 5.886 13.479 1.00 78.69 143 THR A O 1
#

Sequence (143 aa):
ETSKNVTKNYEMSQETETNVLRNKEMSQETEINVLRNEEMSQEIEINVLRNEEMSQENDMEFSEEDLQVPLLAPELNKRERYKKNKRQQGIVGLIRNNPIITMEELAEKLDVNERTIHRDMEELKQIVEHVGPTKGGYWRIKT

Secondary structure (DSSP, 8-state):
-HHHHHHHHHHHHHHHHHHHHHHHHHHHHHHHHHHHHHHHHHHHHHHHHHHHHTT----S---GGGG----SSSHHHHHHHHHHHHHHHHHHHHHHH-TT--HHHHHHHTTS-HHHHHHHHHHHTTTEEEES-TTT-EEEE--